Protein AF-A0A967IE37-F1 (afdb_monomer_lite)

Radius of gyration: 11.78 Å; chains: 1; bounding box: 28×26×22 Å

pLDDT: mean 91.6, std 9.24, range [51.72, 97.25]

Structure (mmCIF, N/CA/C/O backbone):
data_AF-A0A967IE37-F1
#
_entry.id   AF-A0A967IE37-F1
#
loop_
_atom_site.group_PDB
_atom_site.id
_atom_site.type_symbol
_atom_site.label_atom_id
_atom_site.label_alt_id
_atom_site.label_comp_id
_atom_site.label_asym_id
_atom_site.label_entity_id
_atom_site.label_seq_id
_atom_site.pdbx_PDB_ins_code
_atom_site.Cartn_x
_atom_site.Cartn_y
_atom_site.Cartn_z
_atom_site.occupancy
_atom_site.B_iso_or_equiv
_atom_site.auth_seq_id
_atom_site.auth_comp_id
_atom_site.auth_asym_id
_atom_site.auth_atom_id
_atom_site.pdbx_PDB_model_num
ATOM 1 N N . VAL A 1 1 ? 17.959 -3.767 -0.147 1.00 72.31 1 VAL A N 1
ATOM 2 C CA . VAL A 1 1 ? 16.701 -3.176 -0.668 1.00 72.31 1 VAL A CA 1
ATOM 3 C C . VAL A 1 1 ? 16.779 -3.163 -2.184 1.00 72.31 1 VAL A C 1
ATOM 5 O O . VAL A 1 1 ? 17.797 -2.713 -2.697 1.00 72.31 1 VAL A O 1
ATOM 8 N N . MET A 1 2 ? 15.762 -3.683 -2.878 1.00 85.94 2 MET A N 1
ATOM 9 C CA . MET A 1 2 ? 15.668 -3.683 -4.346 1.00 85.94 2 MET A CA 1
ATOM 10 C C . MET A 1 2 ? 14.368 -3.012 -4.804 1.00 85.94 2 MET A C 1
ATOM 12 O O . MET A 1 2 ? 13.421 -2.913 -4.025 1.00 85.94 2 MET A O 1
ATOM 16 N N . ALA A 1 3 ? 14.322 -2.558 -6.057 1.00 90.94 3 ALA A N 1
ATOM 17 C CA . ALA A 1 3 ? 13.091 -2.071 -6.673 1.00 90.94 3 ALA A CA 1
ATOM 18 C C . ALA A 1 3 ? 12.196 -3.243 -7.107 1.00 90.94 3 ALA A C 1
ATOM 20 O O . ALA A 1 3 ? 12.705 -4.282 -7.529 1.00 90.94 3 ALA A O 1
ATOM 21 N N . LEU A 1 4 ? 10.873 -3.058 -7.043 1.00 93.94 4 LEU A N 1
ATOM 22 C CA . LEU A 1 4 ? 9.931 -4.026 -7.607 1.00 93.94 4 LEU A CA 1
ATOM 23 C C . LEU A 1 4 ? 10.087 -4.068 -9.139 1.00 93.94 4 LEU A C 1
ATOM 25 O O . LEU A 1 4 ? 10.111 -2.998 -9.756 1.00 93.94 4 LEU A O 1
ATOM 29 N N . PRO A 1 5 ? 10.149 -5.260 -9.763 1.00 95.31 5 PRO A N 1
ATOM 30 C CA . PRO A 1 5 ? 10.202 -5.401 -11.220 1.00 95.31 5 PRO A CA 1
ATOM 31 C C . PRO A 1 5 ? 9.045 -4.702 -11.937 1.00 95.31 5 PRO A C 1
ATOM 33 O O . PRO A 1 5 ? 9.223 -4.148 -13.023 1.00 95.31 5 PRO A O 1
ATOM 36 N N . ARG A 1 6 ? 7.860 -4.707 -11.316 1.00 94.81 6 ARG A N 1
ATOM 37 C CA . ARG A 1 6 ? 6.669 -4.015 -11.803 1.00 94.81 6 ARG A CA 1
ATOM 38 C C . ARG A 1 6 ? 6.195 -2.990 -10.767 1.00 94.81 6 ARG A C 1
ATOM 40 O O . ARG A 1 6 ? 5.939 -3.370 -9.623 1.00 94.81 6 ARG A O 1
ATOM 47 N N . PRO A 1 7 ? 6.053 -1.701 -11.131 1.00 95.06 7 PRO A N 1
ATOM 48 C CA . PRO A 1 7 ? 5.503 -0.710 -10.216 1.00 95.06 7 PRO A CA 1
ATOM 49 C C . PRO A 1 7 ? 4.040 -1.035 -9.904 1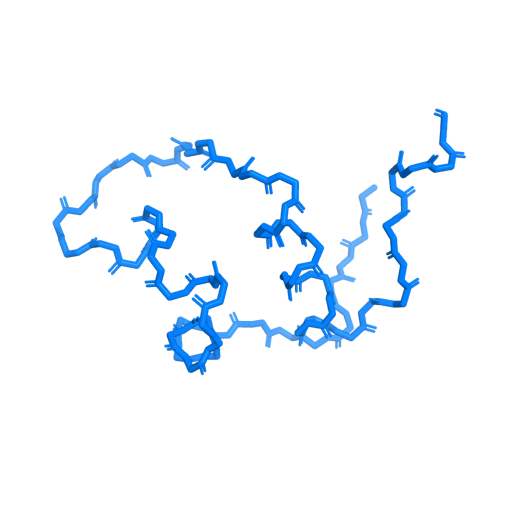.00 95.06 7 PRO A C 1
ATOM 51 O O . PRO A 1 7 ? 3.275 -1.392 -10.798 1.00 95.06 7 PRO A O 1
ATOM 54 N N . LEU A 1 8 ? 3.658 -0.878 -8.637 1.00 95.44 8 LEU A N 1
ATOM 55 C CA . LEU A 1 8 ? 2.298 -1.127 -8.170 1.00 95.44 8 LEU A CA 1
ATOM 56 C C . LEU A 1 8 ? 1.515 0.168 -8.027 1.00 95.44 8 LEU A C 1
ATOM 58 O O . LEU A 1 8 ? 1.924 1.093 -7.321 1.00 95.44 8 LEU A O 1
ATOM 62 N N . SER A 1 9 ? 0.354 0.213 -8.670 1.00 96.25 9 SER A N 1
ATOM 63 C CA . SER A 1 9 ? -0.625 1.266 -8.456 1.00 96.25 9 SER A CA 1
ATOM 64 C C . SER A 1 9 ? -1.539 0.936 -7.273 1.00 96.25 9 SER A C 1
ATOM 66 O O . SER A 1 9 ? -1.652 -0.201 -6.810 1.00 96.25 9 SER A O 1
ATOM 68 N N . ARG A 1 10 ? -2.263 1.949 -6.791 1.00 95.12 10 ARG A N 1
ATOM 69 C CA . ARG A 1 10 ? -3.309 1.756 -5.774 1.00 95.12 10 ARG A CA 1
ATOM 70 C C . ARG A 1 10 ? -4.445 0.862 -6.274 1.00 95.12 10 ARG A C 1
ATOM 72 O O . ARG A 1 10 ? -5.087 0.211 -5.454 1.00 95.12 10 ARG A O 1
ATOM 79 N N .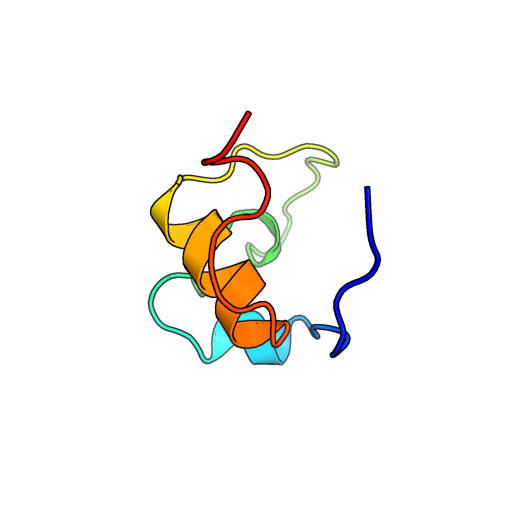 ASP A 1 11 ? -4.700 0.848 -7.579 1.00 96.56 11 ASP A N 1
ATOM 80 C CA . ASP A 1 11 ? -5.756 0.032 -8.176 1.00 96.56 11 ASP A CA 1
ATOM 81 C C . ASP A 1 11 ? -5.355 -1.442 -8.255 1.00 96.56 11 ASP A C 1
ATOM 83 O O . ASP A 1 11 ? -6.203 -2.307 -8.043 1.00 96.56 11 ASP A O 1
ATOM 87 N N . ASP A 1 12 ? -4.070 -1.737 -8.465 1.00 96.94 12 ASP A N 1
ATOM 88 C CA . ASP A 1 12 ? -3.557 -3.113 -8.431 1.00 96.94 12 ASP A CA 1
ATOM 89 C C . ASP A 1 12 ? -3.762 -3.732 -7.045 1.00 96.94 12 ASP A C 1
ATOM 91 O O . ASP A 1 12 ? -4.284 -4.839 -6.927 1.00 96.94 12 ASP A O 1
ATOM 95 N N . LEU A 1 13 ? -3.468 -2.968 -5.986 1.00 97.12 13 LEU A N 1
ATOM 96 C CA . LEU A 1 13 ? -3.713 -3.395 -4.606 1.00 97.12 13 LEU A CA 1
ATOM 97 C C . LEU A 1 13 ? -5.211 -3.573 -4.306 1.00 97.12 13 LEU A C 1
ATOM 99 O O . LEU A 1 13 ? -5.597 -4.502 -3.609 1.00 97.12 13 LEU A O 1
ATOM 103 N N . ARG A 1 14 ? -6.085 -2.714 -4.849 1.00 96.56 14 ARG A N 1
ATOM 104 C CA . ARG A 1 14 ? -7.545 -2.819 -4.644 1.00 96.56 14 ARG A CA 1
ATOM 105 C C . ARG A 1 14 ? -8.161 -4.055 -5.286 1.00 96.56 14 ARG A C 1
ATOM 107 O O . ARG A 1 14 ? -9.182 -4.534 -4.805 1.00 96.56 14 ARG A O 1
ATOM 114 N N . ARG A 1 15 ? -7.595 -4.527 -6.396 1.00 96.94 15 ARG A N 1
ATOM 115 C CA . ARG A 1 15 ? -8.111 -5.684 -7.143 1.00 96.94 15 ARG A CA 1
ATOM 116 C C . ARG A 1 15 ? -7.758 -7.016 -6.493 1.00 96.94 15 ARG A C 1
ATOM 118 O O . ARG A 1 15 ? -8.394 -8.017 -6.810 1.00 96.94 15 ARG A O 1
ATOM 125 N N . HIS A 1 16 ? -6.764 -7.039 -5.612 1.00 96.50 16 HIS A N 1
ATOM 126 C CA . HIS A 1 16 ? -6.306 -8.262 -4.981 1.00 96.50 16 HIS A CA 1
ATOM 127 C C . HIS A 1 16 ? -6.938 -8.430 -3.588 1.00 96.50 16 HIS A C 1
ATOM 129 O O . HIS A 1 16 ? -6.808 -7.544 -2.741 1.00 96.50 16 HIS A O 1
ATOM 135 N N . PRO A 1 17 ? -7.606 -9.564 -3.303 1.00 96.38 17 PRO A N 1
ATOM 136 C CA . PRO A 1 17 ? -8.422 -9.720 -2.097 1.00 96.38 17 PRO A CA 1
ATOM 137 C C . PRO A 1 17 ? -7.618 -9.620 -0.794 1.00 96.38 17 PRO A C 1
ATOM 139 O O . PRO A 1 17 ? -8.155 -9.193 0.219 1.00 96.38 17 PRO A O 1
ATOM 142 N N . VAL A 1 18 ? -6.330 -9.982 -0.810 1.00 96.75 18 VAL A N 1
ATOM 143 C CA . VAL A 1 18 ? -5.467 -9.932 0.386 1.00 96.75 18 VAL A CA 1
ATOM 144 C C . VAL A 1 18 ? -5.004 -8.509 0.711 1.00 96.75 18 VAL A C 1
ATOM 146 O O . VAL A 1 18 ? -4.792 -8.194 1.874 1.00 96.75 18 VAL A O 1
ATOM 149 N N . THR A 1 19 ? -4.841 -7.644 -0.293 1.00 97.25 19 THR A N 1
ATOM 150 C CA . THR A 1 19 ? -4.254 -6.3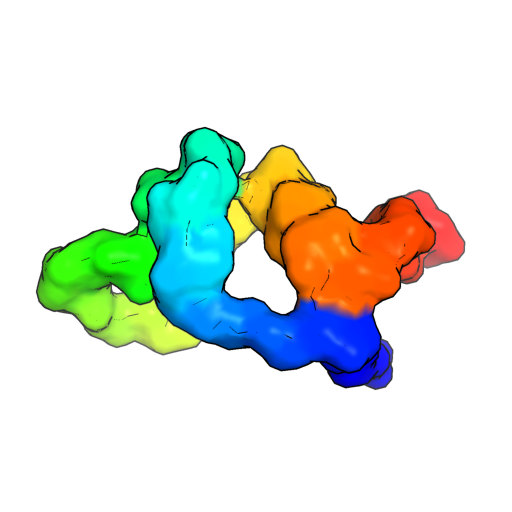03 -0.117 1.00 97.25 19 THR A CA 1
ATOM 151 C C . THR A 1 19 ? -5.291 -5.183 -0.195 1.00 97.25 19 THR A C 1
ATOM 153 O O . THR A 1 19 ? -4.985 -4.044 0.160 1.00 97.25 19 THR A O 1
ATOM 156 N N . ALA A 1 20 ? -6.533 -5.490 -0.582 1.00 96.56 20 ALA A N 1
ATOM 157 C CA . ALA A 1 20 ? -7.623 -4.523 -0.713 1.00 96.56 20 ALA A CA 1
ATOM 158 C C . ALA A 1 20 ? -7.956 -3.773 0.593 1.00 96.56 20 ALA A C 1
ATOM 160 O O . ALA A 1 20 ? -8.376 -2.613 0.544 1.00 96.56 20 ALA A O 1
ATOM 161 N N . ASP A 1 21 ? -7.712 -4.400 1.748 1.00 94.62 21 ASP A N 1
ATOM 162 C CA . ASP A 1 21 ? -8.013 -3.849 3.076 1.00 94.62 21 ASP A CA 1
ATOM 163 C C . ASP A 1 21 ? -6.820 -3.165 3.763 1.00 94.62 21 ASP A C 1
ATOM 165 O O . ASP A 1 21 ? -6.962 -2.628 4.876 1.00 94.62 21 ASP A O 1
ATOM 169 N N . MET A 1 22 ? -5.661 -3.122 3.089 1.00 96.56 22 MET A N 1
ATOM 170 C CA . MET A 1 22 ? -4.459 -2.476 3.608 1.00 96.56 22 MET A CA 1
ATOM 171 C C . MET A 1 22 ? -4.755 -1.033 4.009 1.00 96.56 22 MET A C 1
ATOM 173 O O . MET A 1 22 ? -5.453 -0.282 3.315 1.00 96.56 22 MET A O 1
ATOM 177 N N . GLY A 1 23 ? -4.142 -0.594 5.110 1.00 94.81 23 GLY A N 1
ATOM 178 C CA . GLY A 1 23 ? -4.325 0.762 5.625 1.00 94.81 23 GLY A CA 1
ATOM 179 C C . GLY A 1 23 ? -4.078 1.839 4.562 1.00 94.81 23 GLY A C 1
ATOM 180 O O . GLY A 1 23 ? -4.803 2.836 4.514 1.00 94.81 23 GLY A O 1
ATOM 181 N N . VAL A 1 24 ? -3.123 1.621 3.649 1.00 94.12 24 VAL A N 1
ATOM 182 C CA . VAL A 1 24 ? -2.733 2.589 2.612 1.00 94.12 24 VAL A CA 1
ATOM 183 C C . VAL A 1 24 ? -3.892 2.918 1.667 1.00 94.12 24 VAL A C 1
ATOM 185 O O . VAL A 1 24 ? -3.931 3.998 1.074 1.00 94.12 24 VAL A O 1
ATOM 188 N N . LEU A 1 25 ? -4.871 2.019 1.536 1.00 95.44 25 LEU A N 1
ATOM 189 C CA . LEU A 1 25 ? -6.044 2.181 0.681 1.00 95.44 25 LEU A CA 1
ATOM 190 C C . LEU A 1 25 ? -7.221 2.861 1.384 1.00 95.44 25 LEU A C 1
ATOM 192 O O . LEU A 1 25 ? -8.104 3.385 0.691 1.00 95.44 25 LEU A O 1
ATOM 196 N N . ARG A 1 26 ? -7.214 2.920 2.723 1.00 94.00 26 ARG A N 1
ATOM 197 C CA . ARG A 1 26 ? -8.302 3.487 3.528 1.00 94.00 26 ARG A CA 1
ATOM 198 C C . ARG A 1 26 ? -8.450 4.986 3.274 1.00 94.00 26 ARG A C 1
ATOM 200 O O . ARG A 1 26 ? -7.497 5.765 3.356 1.00 94.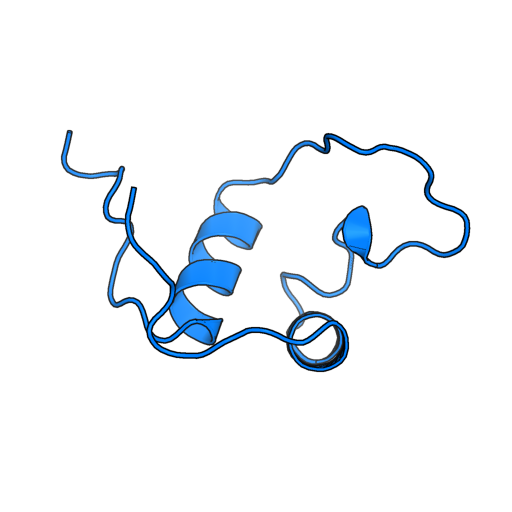00 26 ARG A O 1
ATOM 207 N N . LYS A 1 27 ? -9.680 5.409 2.972 1.00 92.06 27 LYS A N 1
ATOM 208 C CA . LYS A 1 27 ? -10.011 6.822 2.748 1.00 92.06 27 LYS A CA 1
ATOM 209 C C . LYS A 1 27 ? -9.716 7.623 4.016 1.00 92.06 27 LYS A C 1
ATOM 211 O O . LYS A 1 27 ? -10.093 7.218 5.107 1.00 92.06 27 LYS A O 1
ATOM 216 N N . GLY A 1 28 ? -9.057 8.769 3.863 1.00 91.94 28 GLY A N 1
ATOM 217 C CA . GLY A 1 28 ? -8.744 9.644 4.993 1.00 91.94 28 GLY A CA 1
ATOM 218 C C . GLY A 1 28 ? -7.599 9.159 5.884 1.00 91.94 28 GLY A C 1
ATOM 219 O O . GLY A 1 28 ? -7.282 9.853 6.843 1.00 91.94 28 GLY A O 1
ATOM 220 N N . ASN A 1 29 ? -6.936 8.042 5.562 1.00 92.06 29 ASN A N 1
ATOM 221 C CA . ASN A 1 29 ? -5.734 7.649 6.286 1.00 92.06 29 ASN A CA 1
ATOM 222 C C . ASN A 1 29 ? -4.635 8.722 6.131 1.00 92.06 29 ASN A C 1
ATOM 224 O O . ASN A 1 29 ? -4.448 9.302 5.055 1.00 92.06 29 ASN A O 1
ATOM 228 N N . ARG A 1 30 ? -3.960 9.028 7.240 1.00 93.38 30 ARG A N 1
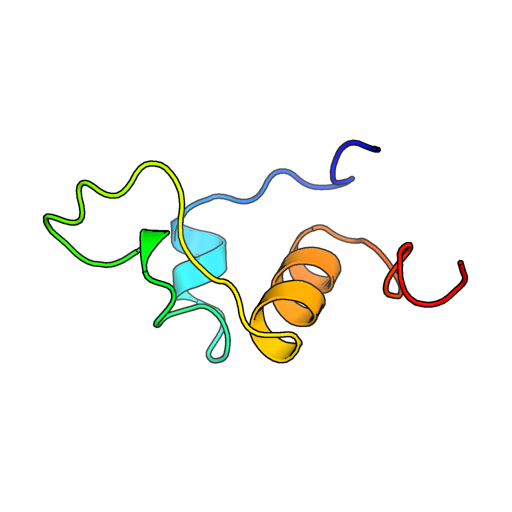ATOM 229 C CA . ARG A 1 30 ? -2.881 10.024 7.362 1.00 93.38 30 ARG A CA 1
ATOM 230 C C . ARG A 1 30 ? -1.599 9.428 7.941 1.00 93.38 30 ARG A C 1
ATOM 232 O O . ARG A 1 30 ? -0.625 10.151 8.112 1.00 93.38 30 ARG A O 1
ATOM 239 N N . LEU A 1 31 ? -1.591 8.128 8.232 1.00 94.12 31 LEU A N 1
ATOM 240 C CA . LEU A 1 31 ? -0.403 7.433 8.704 1.00 94.12 31 LEU A CA 1
ATOM 241 C C . LEU A 1 31 ? 0.601 7.289 7.555 1.00 94.12 31 LEU A C 1
ATOM 243 O O . LEU A 1 31 ? 0.316 6.638 6.548 1.00 94.12 31 LEU A O 1
ATOM 247 N N . SER A 1 32 ? 1.777 7.894 7.709 1.00 93.38 32 SER A N 1
ATOM 248 C CA . SER A 1 32 ? 2.902 7.760 6.774 1.00 93.38 32 SER A CA 1
ATOM 249 C C . SER A 1 32 ? 3.632 6.422 6.913 1.00 93.38 32 SER A C 1
ATOM 251 O O . SER A 1 32 ? 4.245 5.959 5.956 1.00 93.38 32 SER A O 1
ATOM 253 N N . VAL A 1 33 ? 3.531 5.788 8.082 1.00 94.44 33 VAL A N 1
ATOM 254 C CA . VAL A 1 33 ? 4.047 4.448 8.375 1.00 94.44 33 VAL A CA 1
ATOM 255 C C . VAL A 1 33 ? 2.896 3.603 8.883 1.00 94.44 33 VAL A C 1
ATOM 257 O O . VAL A 1 33 ? 2.104 4.051 9.712 1.00 94.44 33 VAL A O 1
ATOM 260 N N . GLN A 1 34 ? 2.772 2.396 8.349 1.00 94.62 34 GLN A N 1
ATOM 261 C CA . GLN A 1 34 ? 1.643 1.520 8.616 1.00 94.62 34 GLN A CA 1
ATOM 262 C C . GLN A 1 34 ? 2.151 0.093 8.776 1.00 94.62 34 GLN A C 1
ATOM 264 O O . GLN A 1 34 ? 3.064 -0.298 8.047 1.00 94.62 34 GLN A O 1
ATOM 269 N N . PRO A 1 35 ? 1.587 -0.680 9.713 1.00 94.88 35 PRO A N 1
ATOM 270 C CA . PRO A 1 35 ? 1.902 -2.092 9.811 1.00 94.88 35 PRO A CA 1
ATOM 271 C C . PRO A 1 35 ? 1.377 -2.828 8.574 1.00 94.88 35 PRO A C 1
ATOM 273 O O . PRO A 1 35 ? 0.340 -2.464 8.017 1.00 94.88 35 PRO A O 1
ATOM 276 N N . VAL A 1 36 ? 2.096 -3.872 8.175 1.00 95.62 36 VAL A N 1
ATOM 277 C CA . VAL A 1 36 ? 1.731 -4.787 7.090 1.00 95.62 36 VAL A CA 1
ATOM 278 C C . VAL A 1 36 ? 1.862 -6.199 7.642 1.00 95.62 36 VAL A C 1
ATOM 280 O O . VAL A 1 36 ? 2.830 -6.514 8.332 1.00 95.62 36 VAL A O 1
ATOM 283 N N . THR A 1 37 ? 0.864 -7.037 7.399 1.00 95.31 37 THR A N 1
ATOM 284 C CA . THR A 1 37 ? 0.904 -8.452 7.777 1.00 95.31 37 THR A CA 1
ATOM 285 C C . THR A 1 37 ? 1.787 -9.245 6.813 1.00 95.31 37 THR A C 1
ATOM 287 O O . THR A 1 37 ? 1.966 -8.854 5.662 1.00 95.31 37 THR A O 1
ATOM 290 N N . GLN A 1 38 ? 2.280 -10.414 7.236 1.00 94.38 38 GLN A N 1
ATOM 291 C CA . GLN A 1 38 ? 3.089 -11.278 6.363 1.00 94.38 38 GLN A CA 1
ATOM 292 C C . GLN A 1 38 ? 2.363 -11.638 5.053 1.00 94.38 38 GLN A C 1
ATOM 294 O O . GLN A 1 38 ? 2.963 -11.636 3.984 1.00 94.38 38 GLN A O 1
ATOM 299 N N . LYS A 1 39 ? 1.049 -11.888 5.122 1.00 95.00 39 LYS A N 1
ATOM 300 C CA . LYS A 1 39 ? 0.230 -12.223 3.947 1.00 95.00 39 LYS A CA 1
ATOM 301 C C . LYS A 1 39 ? 0.112 -11.056 2.969 1.00 95.00 39 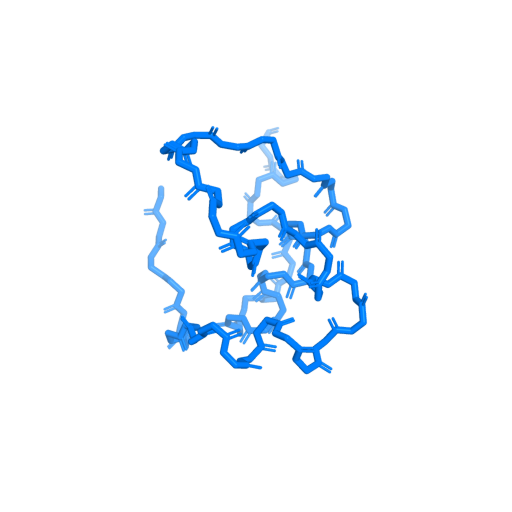LYS A C 1
ATOM 303 O O . LYS A 1 39 ? 0.198 -11.255 1.763 1.00 95.00 39 LYS A O 1
ATOM 308 N N . GLU A 1 40 ? -0.089 -9.842 3.479 1.00 96.69 40 GLU A N 1
ATOM 309 C CA . GLU A 1 40 ? -0.118 -8.635 2.646 1.00 96.69 40 GLU A CA 1
ATOM 310 C C . GLU A 1 40 ? 1.251 -8.375 2.009 1.00 96.69 40 GLU A C 1
ATOM 312 O O . GLU A 1 40 ? 1.308 -8.014 0.837 1.00 96.69 40 GLU A O 1
ATOM 317 N N . TRP A 1 41 ? 2.344 -8.599 2.746 1.00 95.38 41 TRP A N 1
ATOM 318 C CA . TRP A 1 41 ? 3.705 -8.464 2.226 1.00 95.38 41 TRP A CA 1
ATOM 319 C C . TRP A 1 41 ? 3.969 -9.414 1.054 1.00 95.38 41 TRP A C 1
ATOM 321 O O . TRP A 1 41 ? 4.339 -8.960 -0.028 1.00 95.38 41 TRP A O 1
ATOM 331 N N . GLN A 1 42 ? 3.690 -10.706 1.234 1.00 95.38 42 GLN A N 1
ATOM 332 C CA . GLN A 1 42 ? 3.838 -11.716 0.182 1.00 95.38 42 GLN A CA 1
ATOM 333 C C . GLN A 1 42 ? 2.994 -11.377 -1.053 1.00 95.38 42 GLN A C 1
ATOM 335 O O . GLN A 1 42 ? 3.509 -11.361 -2.167 1.00 95.38 42 GLN A O 1
ATOM 340 N N . ALA A 1 43 ? 1.730 -10.989 -0.860 1.00 96.06 43 ALA A N 1
ATOM 341 C CA . ALA A 1 43 ? 0.862 -10.585 -1.963 1.00 96.06 43 ALA A CA 1
ATOM 342 C C . ALA A 1 43 ? 1.384 -9.343 -2.714 1.00 96.06 43 ALA A C 1
ATOM 344 O O . ALA A 1 43 ? 1.281 -9.268 -3.936 1.00 96.06 43 ALA A O 1
ATOM 345 N N . VAL A 1 44 ? 1.956 -8.357 -2.012 1.00 96.12 44 VAL A N 1
ATOM 346 C CA . VAL A 1 44 ? 2.586 -7.184 -2.645 1.00 96.12 44 VAL A CA 1
ATOM 347 C C . VAL A 1 44 ? 3.794 -7.596 -3.488 1.00 96.12 44 VAL A C 1
ATOM 349 O O . VAL A 1 44 ? 3.950 -7.091 -4.599 1.00 96.12 44 VAL A O 1
ATOM 352 N N . LEU A 1 45 ? 4.630 -8.511 -2.996 1.00 95.56 45 LEU A N 1
ATOM 353 C CA . LEU A 1 45 ? 5.782 -9.021 -3.742 1.00 95.56 45 LEU A CA 1
ATOM 354 C C . LEU A 1 45 ? 5.353 -9.757 -5.018 1.00 95.56 45 LEU A C 1
ATOM 356 O O . LEU A 1 45 ? 5.835 -9.417 -6.100 1.00 95.56 45 LEU A O 1
ATOM 360 N N . GLU A 1 46 ? 4.380 -10.664 -4.921 1.00 94.81 46 GLU A N 1
ATOM 361 C CA . GLU A 1 46 ? 3.819 -11.390 -6.069 1.00 94.81 46 GLU A CA 1
ATOM 362 C C . GLU A 1 46 ? 3.228 -10.430 -7.116 1.00 94.81 46 GLU A C 1
ATOM 364 O O . GLU A 1 46 ? 3.556 -10.496 -8.306 1.00 94.81 46 GLU A O 1
ATOM 369 N N . LEU A 1 47 ? 2.410 -9.461 -6.680 1.00 95.88 47 LEU A N 1
ATOM 370 C CA . LEU A 1 47 ? 1.864 -8.422 -7.561 1.00 95.88 47 LEU A CA 1
ATOM 371 C C . LEU A 1 47 ? 2.973 -7.570 -8.192 1.00 95.88 47 LEU A C 1
ATOM 373 O O . LEU A 1 47 ? 2.830 -7.114 -9.328 1.00 95.88 47 LEU A O 1
ATOM 377 N N . GLY A 1 48 ? 4.073 -7.345 -7.474 1.00 96.00 48 GLY A N 1
ATOM 378 C CA . GLY A 1 48 ? 5.262 -6.640 -7.952 1.00 96.00 48 GLY A CA 1
ATOM 379 C C . GLY A 1 48 ? 6.131 -7.463 -8.908 1.00 96.00 48 GLY A C 1
ATOM 380 O O . GLY A 1 48 ? 7.048 -6.907 -9.513 1.00 96.00 48 GLY A O 1
ATOM 381 N N . GLY A 1 49 ? 5.830 -8.754 -9.088 1.00 95.00 49 GLY A N 1
ATOM 382 C CA . GLY A 1 49 ? 6.600 -9.682 -9.917 1.00 95.00 49 GLY A CA 1
ATOM 383 C C . GLY A 1 49 ? 7.873 -10.195 -9.247 1.00 95.00 49 GLY A C 1
ATOM 384 O O . GLY A 1 49 ? 8.846 -10.467 -9.944 1.00 95.00 49 GLY A O 1
ATOM 385 N N . VAL A 1 50 ? 7.894 -10.262 -7.916 1.00 93.44 50 VAL A N 1
ATOM 386 C CA . VAL A 1 50 ? 8.983 -10.864 -7.143 1.00 93.44 50 VAL A CA 1
ATOM 387 C C . VAL A 1 50 ? 8.580 -12.287 -6.767 1.00 93.44 50 VAL A C 1
ATOM 389 O O . VAL A 1 50 ? 7.573 -12.486 -6.089 1.00 93.44 50 VAL A O 1
ATOM 392 N N . ASP A 1 51 ? 9.376 -13.261 -7.200 1.00 85.31 51 ASP A N 1
ATOM 393 C CA . ASP A 1 51 ? 9.173 -14.667 -6.859 1.00 85.31 51 ASP A CA 1
ATOM 394 C C . ASP A 1 51 ? 9.829 -14.974 -5.503 1.00 85.31 51 ASP A C 1
ATOM 396 O O . ASP A 1 51 ? 11.055 -15.023 -5.385 1.00 85.31 51 ASP A O 1
ATOM 400 N N . GLY A 1 52 ? 8.997 -15.186 -4.480 1.00 83.06 52 GLY A N 1
ATOM 401 C CA . GLY A 1 52 ? 9.429 -15.478 -3.110 1.00 83.06 52 GLY A CA 1
ATOM 402 C C . GLY A 1 52 ? 9.745 -14.235 -2.270 1.00 83.06 52 GLY A C 1
ATOM 403 O O . GLY A 1 52 ? 9.919 -13.131 -2.784 1.00 83.06 52 GLY A O 1
ATOM 404 N N . ASP A 1 53 ? 9.801 -14.411 -0.946 1.00 84.31 53 ASP A N 1
ATOM 405 C CA . ASP A 1 53 ? 10.175 -13.335 -0.025 1.00 84.31 53 ASP A CA 1
ATOM 406 C C . ASP A 1 53 ? 11.708 -13.235 0.068 1.00 84.31 53 ASP A C 1
ATOM 408 O O . ASP A 1 53 ? 12.353 -14.145 0.600 1.00 84.31 53 ASP A O 1
ATOM 412 N N . PRO A 1 54 ? 12.333 -12.144 -0.417 1.00 79.00 54 PRO A N 1
ATOM 413 C CA . PRO A 1 54 ? 13.779 -11.977 -0.329 1.00 79.00 54 PRO A CA 1
ATOM 414 C C . PRO A 1 54 ? 14.277 -11.829 1.117 1.00 79.00 54 PRO A C 1
ATOM 416 O O . PRO A 1 54 ? 15.485 -11.886 1.338 1.00 79.00 54 PRO A O 1
ATOM 419 N N . LEU A 1 55 ? 13.380 -11.621 2.088 1.00 78.75 55 LEU A N 1
ATOM 420 C CA . LEU A 1 55 ? 13.712 -11.479 3.504 1.00 78.75 55 LEU A CA 1
ATOM 421 C C . LEU A 1 55 ? 13.557 -12.780 4.305 1.00 78.75 55 LEU A C 1
ATOM 423 O O . LEU A 1 55 ? 14.091 -12.849 5.406 1.00 78.75 55 LEU A O 1
ATOM 427 N N . GLU A 1 56 ? 12.890 -13.817 3.780 1.00 72.62 56 GLU A N 1
ATOM 428 C CA . GLU A 1 56 ? 12.768 -15.111 4.484 1.00 72.62 56 GLU A CA 1
ATOM 429 C C . GLU A 1 56 ? 14.071 -15.929 4.491 1.00 72.62 56 GLU A C 1
ATOM 431 O O . GLU A 1 56 ? 14.204 -16.866 5.271 1.00 72.62 56 GLU A O 1
ATOM 436 N N . ASN A 1 57 ? 15.050 -15.572 3.657 1.00 54.03 57 ASN A N 1
ATOM 437 C CA . ASN A 1 57 ? 16.318 -16.298 3.524 1.00 54.03 57 ASN A CA 1
ATOM 438 C C . ASN A 1 57 ? 17.513 -15.584 4.194 1.00 54.03 57 ASN A C 1
ATOM 440 O O . ASN A 1 57 ? 18.642 -15.718 3.718 1.00 54.03 57 ASN A O 1
ATOM 444 N N . SER A 1 58 ? 17.292 -14.787 5.247 1.00 51.72 58 SER A N 1
ATOM 445 C CA . SER A 1 58 ? 18.353 -14.081 5.997 1.00 51.72 58 SER A CA 1
ATOM 446 C C . SER A 1 58 ? 18.426 -14.484 7.462 1.00 51.72 58 SER A C 1
ATOM 448 O O . SER A 1 58 ? 17.357 -14.618 8.094 1.00 51.72 58 SER A O 1
#

Foldseek 3Di:
DDAQQADDDLVLLCVDPQRVPALVNDPPDPDPDGDDDPSNVVVVNVSSVHDDDPPVVD

Sequence (58 aa):
VMALPRPLSRDDLRRHPVTADMGVLRKGNRLSVQPVTQKEWQAVLELGGVDGDPLENS

Secondary structure (DSSP, 8-state):
----SSPPPHHHHHHSTTTTT-GGGSTT---SS----HHHHHHHHHHTT--S-TTTT-